Protein AF-A0A365P9H8-F1 (afdb_monomer_lite)

Secondary structure (DSSP, 8-state):
-EEEEEEEEEEETTEEEEEEEEEEESSS---SEEEEEEES-GGGT-----TT-EEEE--BSTT-TTSSEE--TTS--EETT-HHHHHHHHHHH-SPEEPPSSSPP--GGGSS-THHHHHHHHHHHHHHHHHHHHHHHHHHHT-

Sequence (143 aa):
MFTGTATAQRADGDTAYYQFNVREVFAGEIGASTVVATSTHSDTCGTGYAIGTEYLVFASTSRSHGAPWSDELCSATTQSTNTRTREAAMEVYGPPRARDSEQRPVDLDDVGIPWAWWAASLAGTALIVALAAGWIHQRRRRR

Foldseek 3Di:
DFKWAFADWDDDVQKIKTKTQTFWALDDAAARIFIEIAGPDVVRQGDDDDHRFMKDDPWDCPPRQFGNTYDGNPDPIDGPPPPVVVVVSCVVRNDTHGHDHPDDHDDPVNGDDPCVVVVVVVVVVVVVVVVVVVVVVVVVVVD

Structure (mmCIF, N/CA/C/O backbone):
data_AF-A0A365P9H8-F1
#
_entry.id   AF-A0A365P9H8-F1
#
loop_
_atom_site.group_PDB
_atom_site.id
_atom_site.type_symbol
_atom_site.label_atom_id
_atom_site.label_alt_id
_atom_site.label_comp_id
_atom_site.label_asym_id
_atom_site.label_entity_id
_atom_site.label_seq_id
_atom_site.pdbx_PDB_ins_code
_atom_site.Cartn_x
_atom_site.Cartn_y
_atom_site.Cartn_z
_atom_site.occupancy
_atom_site.B_iso_or_equiv
_atom_site.auth_seq_id
_atom_site.auth_comp_id
_atom_site.auth_asym_id
_atom_site.auth_atom_id
_atom_site.pdbx_PDB_model_num
ATOM 1 N N . MET A 1 1 ? -3.162 6.291 4.162 1.00 94.69 1 MET A N 1
ATOM 2 C CA . MET A 1 1 ? -3.229 5.101 5.039 1.00 94.69 1 MET A CA 1
ATOM 3 C C . MET A 1 1 ? -4.488 4.312 4.715 1.00 94.69 1 MET A C 1
ATOM 5 O O . MET A 1 1 ? -5.570 4.893 4.681 1.00 94.69 1 MET A O 1
ATOM 9 N N . PHE A 1 2 ? -4.360 3.009 4.483 1.00 97.25 2 PHE A N 1
ATOM 10 C CA . PHE A 1 2 ? -5.472 2.146 4.077 1.00 97.25 2 PHE A CA 1
ATOM 11 C C . PHE A 1 2 ? -5.298 0.718 4.601 1.00 97.25 2 PHE A C 1
ATOM 13 O O . PHE A 1 2 ? -4.214 0.344 5.040 1.00 97.25 2 PHE A O 1
ATOM 20 N N . THR A 1 3 ? -6.362 -0.083 4.540 1.00 97.62 3 THR A N 1
ATOM 21 C CA . THR A 1 3 ? -6.252 -1.544 4.584 1.00 97.62 3 THR A CA 1
ATOM 22 C C . THR A 1 3 ? -6.398 -2.124 3.193 1.00 97.62 3 THR A C 1
ATOM 24 O O . THR A 1 3 ? -7.264 -1.694 2.430 1.00 97.62 3 THR A O 1
ATOM 27 N N . GLY A 1 4 ? -5.560 -3.094 2.851 1.00 97.69 4 GLY A N 1
ATOM 28 C CA . GLY A 1 4 ? -5.618 -3.737 1.548 1.00 97.69 4 GLY A CA 1
ATOM 29 C C . GLY A 1 4 ? -4.860 -5.050 1.508 1.00 97.69 4 GLY A C 1
ATOM 30 O O . GLY A 1 4 ? -3.936 -5.277 2.287 1.00 97.69 4 GLY A O 1
ATOM 31 N N . THR A 1 5 ? -5.270 -5.917 0.589 1.00 98.50 5 THR A N 1
ATOM 32 C CA . THR A 1 5 ? -4.621 -7.210 0.353 1.00 98.50 5 THR A CA 1
ATOM 33 C C . THR A 1 5 ? -3.549 -7.051 -0.708 1.00 98.50 5 THR A C 1
ATOM 35 O O . THR A 1 5 ? -3.851 -6.570 -1.800 1.00 98.50 5 THR A O 1
ATOM 38 N N . ALA A 1 6 ? -2.318 -7.461 -0.405 1.00 98.12 6 ALA A N 1
ATOM 39 C CA . ALA A 1 6 ? -1.259 -7.530 -1.404 1.00 98.12 6 ALA A CA 1
ATOM 40 C C . ALA A 1 6 ? -1.597 -8.646 -2.404 1.00 98.12 6 ALA A C 1
ATOM 42 O O . ALA A 1 6 ? -1.810 -9.790 -2.011 1.00 98.12 6 ALA A O 1
ATOM 43 N N . THR A 1 7 ? -1.691 -8.328 -3.691 1.00 98.31 7 THR A N 1
ATOM 44 C CA . THR A 1 7 ? -2.205 -9.250 -4.725 1.00 98.31 7 THR A CA 1
ATOM 45 C C . THR A 1 7 ? -1.150 -9.667 -5.735 1.00 98.31 7 THR A C 1
ATOM 47 O O . THR A 1 7 ? -1.202 -10.782 -6.246 1.00 98.31 7 THR A O 1
ATOM 50 N N . ALA A 1 8 ? -0.171 -8.805 -5.984 1.00 96.94 8 ALA A N 1
ATOM 51 C CA . ALA A 1 8 ? 0.927 -9.076 -6.891 1.00 96.94 8 ALA A CA 1
ATOM 52 C C . ALA A 1 8 ? 2.161 -8.254 -6.506 1.00 96.94 8 ALA A C 1
ATOM 54 O O . ALA A 1 8 ? 2.064 -7.256 -5.786 1.00 96.94 8 ALA A O 1
ATOM 55 N N . GLN A 1 9 ? 3.317 -8.683 -7.006 1.00 95.81 9 GLN A N 1
ATOM 56 C CA . GLN A 1 9 ? 4.599 -8.016 -6.819 1.00 95.81 9 GLN A CA 1
ATOM 57 C C . GLN A 1 9 ? 5.367 -7.984 -8.140 1.00 95.81 9 GLN A C 1
ATOM 59 O O . GLN A 1 9 ? 5.359 -8.954 -8.898 1.00 95.81 9 GLN A O 1
ATOM 64 N N . ARG A 1 10 ? 6.095 -6.892 -8.368 1.00 93.88 10 ARG A N 1
ATOM 65 C CA . ARG A 1 10 ? 7.116 -6.765 -9.409 1.00 93.88 10 ARG A CA 1
ATOM 66 C C . ARG A 1 10 ? 8.352 -6.100 -8.815 1.00 93.88 10 ARG A C 1
ATOM 68 O O . ARG A 1 10 ? 8.215 -5.137 -8.073 1.00 93.88 10 ARG A O 1
ATOM 75 N N . ALA A 1 11 ? 9.543 -6.574 -9.153 1.00 91.88 11 ALA A N 1
ATOM 76 C CA . ALA A 1 11 ? 10.790 -5.889 -8.815 1.00 91.88 11 ALA A CA 1
ATOM 77 C C . ALA A 1 11 ? 11.400 -5.231 -10.061 1.00 91.88 11 ALA A C 1
ATOM 79 O O . ALA A 1 11 ? 11.236 -5.737 -11.173 1.00 91.88 11 ALA A O 1
ATOM 80 N N . ASP A 1 12 ? 12.089 -4.111 -9.864 1.00 89.75 12 ASP A N 1
ATOM 81 C CA . ASP A 1 12 ? 12.856 -3.388 -10.878 1.00 89.75 12 ASP A CA 1
ATOM 82 C C . ASP A 1 12 ? 14.081 -2.742 -10.230 1.00 89.75 12 ASP A C 1
ATOM 84 O O . ASP A 1 12 ? 13.956 -1.804 -9.437 1.00 89.75 12 ASP A O 1
ATOM 88 N N . GLY A 1 13 ? 15.263 -3.287 -10.521 1.00 89.56 13 GLY A N 1
ATOM 89 C CA . GLY A 1 13 ? 16.486 -2.937 -9.801 1.00 89.56 13 GLY A CA 1
ATOM 90 C C . GLY A 1 13 ? 16.298 -3.082 -8.288 1.00 89.56 13 GLY A C 1
ATOM 91 O O . GLY A 1 13 ? 15.880 -4.136 -7.810 1.00 89.56 13 GLY A O 1
ATOM 92 N N . ASP A 1 14 ? 16.549 -1.995 -7.559 1.00 90.50 14 ASP A N 1
ATOM 93 C CA . ASP A 1 14 ? 16.476 -1.949 -6.093 1.00 90.50 14 ASP A CA 1
ATOM 94 C C . ASP A 1 14 ? 15.077 -1.585 -5.559 1.00 90.50 14 ASP A C 1
ATOM 96 O O . ASP A 1 14 ? 14.910 -1.296 -4.374 1.00 90.50 14 ASP A O 1
ATOM 100 N N . THR A 1 15 ? 14.058 -1.547 -6.425 1.00 92.19 15 THR A N 1
ATOM 101 C CA . THR A 1 15 ? 12.679 -1.189 -6.060 1.00 92.19 15 THR A CA 1
ATOM 102 C C . THR A 1 15 ? 11.736 -2.372 -6.245 1.00 92.19 15 THR A C 1
ATOM 104 O O . THR A 1 15 ? 11.661 -2.968 -7.318 1.00 92.19 15 THR A O 1
ATOM 107 N N . ALA A 1 16 ? 10.956 -2.684 -5.214 1.00 94.44 16 ALA A N 1
ATOM 108 C CA . ALA A 1 16 ? 9.822 -3.594 -5.275 1.00 94.44 16 ALA A CA 1
ATOM 109 C C . ALA A 1 16 ? 8.507 -2.806 -5.307 1.00 94.44 16 ALA A C 1
ATOM 111 O O . ALA A 1 16 ? 8.276 -1.915 -4.495 1.00 94.44 16 ALA A O 1
ATOM 112 N N . TYR A 1 17 ? 7.625 -3.175 -6.226 1.00 96.12 17 TYR A N 1
ATOM 113 C CA . TYR A 1 17 ? 6.280 -2.643 -6.382 1.00 96.12 17 TYR A CA 1
ATOM 114 C C . TYR A 1 17 ? 5.275 -3.714 -5.979 1.00 96.12 17 TYR A C 1
ATOM 116 O O . TYR A 1 17 ? 5.327 -4.834 -6.488 1.00 96.12 17 TYR A O 1
ATOM 124 N N . TYR A 1 18 ? 4.344 -3.362 -5.101 1.00 97.38 18 TYR A N 1
ATOM 125 C CA . TYR A 1 18 ? 3.296 -4.254 -4.621 1.00 97.38 18 TYR A CA 1
ATOM 126 C C . TYR A 1 18 ? 1.923 -3.695 -4.968 1.00 97.38 18 TYR A C 1
ATOM 128 O O . TYR A 1 18 ? 1.608 -2.551 -4.634 1.00 97.38 18 TYR A O 1
ATOM 136 N N . GLN A 1 19 ? 1.102 -4.514 -5.620 1.00 97.88 19 GLN A N 1
ATOM 137 C CA . GLN A 1 19 ? -0.288 -4.182 -5.905 1.00 97.88 19 GLN A CA 1
ATOM 138 C C . GLN A 1 19 ? -1.160 -4.501 -4.704 1.00 97.88 19 GLN A C 1
ATOM 140 O O . GLN A 1 19 ? -1.115 -5.614 -4.174 1.00 97.88 19 GLN A O 1
ATOM 145 N N . PHE A 1 20 ? -2.020 -3.563 -4.338 1.00 98.31 20 PHE A N 1
ATOM 146 C CA . PHE A 1 20 ? -2.988 -3.728 -3.272 1.00 98.31 20 PHE A CA 1
ATOM 147 C C . PHE A 1 20 ? -4.404 -3.595 -3.800 1.00 98.31 20 PHE A C 1
ATOM 149 O O . PHE A 1 20 ? -4.759 -2.568 -4.372 1.00 98.31 20 PHE A O 1
ATOM 156 N N . ASN A 1 21 ? -5.237 -4.593 -3.509 1.00 97.75 21 ASN A N 1
ATOM 157 C CA . ASN A 1 21 ? -6.683 -4.418 -3.557 1.00 97.75 21 ASN A CA 1
ATOM 158 C C . ASN A 1 21 ? -7.122 -3.755 -2.248 1.00 97.75 21 ASN A C 1
ATOM 160 O O . ASN A 1 21 ? -6.980 -4.338 -1.169 1.00 97.75 21 ASN A O 1
ATOM 164 N N . VAL A 1 22 ? -7.600 -2.519 -2.344 1.00 97.69 22 VAL A N 1
ATOM 165 C CA . VAL A 1 22 ? -7.895 -1.662 -1.193 1.00 97.69 22 VAL A CA 1
ATOM 166 C C . VAL A 1 22 ? -9.276 -2.001 -0.651 1.00 97.69 22 VAL A C 1
ATOM 168 O O . VAL A 1 22 ? -10.259 -1.976 -1.390 1.00 97.69 22 VAL A O 1
ATOM 171 N N . ARG A 1 23 ? -9.371 -2.298 0.647 1.00 96.94 23 ARG A N 1
ATOM 172 C CA . ARG A 1 23 ? -10.646 -2.575 1.318 1.00 96.94 23 ARG A CA 1
ATOM 173 C C . ARG A 1 23 ? -11.240 -1.315 1.932 1.00 96.94 23 ARG A C 1
ATOM 175 O O . ARG A 1 23 ? -12.381 -0.973 1.643 1.00 96.94 23 ARG A O 1
ATOM 182 N N . GLU A 1 24 ? -10.466 -0.629 2.766 1.00 96.31 24 GLU A N 1
ATOM 183 C CA . GLU A 1 24 ? -10.917 0.561 3.494 1.00 96.31 24 GLU A CA 1
ATOM 184 C C . GLU A 1 24 ? -9.804 1.606 3.566 1.00 96.31 24 GLU A C 1
ATOM 186 O O . GLU A 1 24 ? -8.624 1.254 3.622 1.00 96.31 24 GLU A O 1
ATOM 191 N N . VAL A 1 25 ? -10.168 2.883 3.638 1.00 97.06 25 VAL A N 1
ATOM 192 C CA . VAL A 1 25 ? -9.224 4.005 3.672 1.00 97.06 25 VAL A CA 1
ATOM 193 C C . VAL A 1 25 ? -9.395 4.781 4.970 1.00 97.06 25 VAL A C 1
ATOM 195 O O . VAL A 1 25 ? -10.482 5.249 5.291 1.00 97.06 25 VAL A O 1
ATOM 198 N N . PHE A 1 26 ? -8.310 4.946 5.718 1.00 96.00 26 PHE A N 1
ATOM 199 C CA . PHE A 1 26 ? -8.301 5.787 6.918 1.00 96.00 26 PHE A CA 1
ATOM 200 C C . PHE A 1 26 ? -8.006 7.241 6.541 1.00 96.00 26 PHE A C 1
ATOM 202 O O . PHE A 1 26 ? -8.727 8.160 6.922 1.00 96.00 26 PHE A O 1
ATOM 209 N N . ALA A 1 27 ? -6.984 7.453 5.711 1.00 93.75 27 ALA A N 1
ATOM 210 C CA . ALA A 1 27 ? -6.528 8.783 5.325 1.00 93.75 27 ALA A CA 1
ATOM 211 C C . ALA A 1 27 ? -6.014 8.816 3.884 1.00 93.75 27 ALA A C 1
ATOM 213 O O . ALA A 1 27 ? -5.343 7.876 3.443 1.00 93.75 27 ALA A O 1
ATOM 214 N N . GLY A 1 28 ? -6.258 9.944 3.215 1.00 92.50 28 GLY A N 1
ATOM 215 C CA . GLY A 1 28 ? -5.949 10.154 1.804 1.00 92.50 28 GLY A CA 1
ATOM 216 C C . GLY A 1 28 ? -7.074 9.703 0.874 1.00 92.50 28 GLY A C 1
ATOM 217 O O . GLY A 1 28 ? -8.098 9.188 1.327 1.00 92.50 28 GLY A O 1
ATOM 218 N N . GLU A 1 29 ? -6.828 9.912 -0.414 1.00 92.38 29 GLU A N 1
ATOM 219 C CA . GLU A 1 29 ? -7.711 9.570 -1.524 1.00 92.38 29 GLU A CA 1
ATOM 220 C C . GLU A 1 29 ? -7.091 8.389 -2.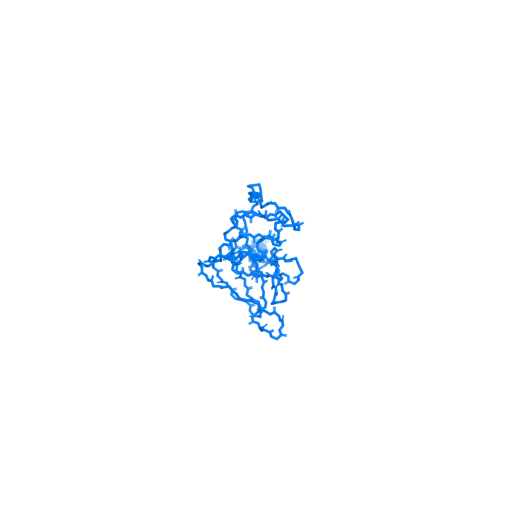278 1.00 92.38 29 GLU A C 1
ATOM 222 O O . GLU A 1 29 ? -6.021 8.509 -2.883 1.00 92.38 29 GLU A O 1
ATOM 227 N N . ILE A 1 30 ? -7.695 7.209 -2.124 1.00 93.75 30 ILE A N 1
ATOM 228 C CA . ILE A 1 30 ? -7.168 5.944 -2.636 1.00 93.75 30 ILE A CA 1
ATOM 229 C C . ILE A 1 30 ? -8.305 5.165 -3.299 1.00 93.75 30 ILE A C 1
ATOM 231 O O . ILE A 1 30 ? -9.335 4.889 -2.676 1.00 93.75 30 ILE A O 1
ATOM 235 N N . GLY A 1 31 ? -8.073 4.782 -4.555 1.00 93.62 31 GLY A N 1
ATOM 236 C CA . GLY A 1 31 ? -9.013 4.014 -5.362 1.00 93.62 31 GLY A CA 1
ATOM 237 C C . GLY A 1 31 ? -9.086 2.530 -5.000 1.00 93.62 31 GLY A C 1
ATOM 238 O O . GLY A 1 31 ? -8.520 2.050 -4.019 1.00 93.62 31 GLY A O 1
ATOM 239 N N . ALA A 1 32 ? -9.788 1.777 -5.845 1.00 95.06 32 ALA A N 1
ATOM 240 C CA . ALA A 1 32 ? -10.036 0.346 -5.667 1.00 95.06 32 ALA A CA 1
ATOM 241 C C . ALA A 1 32 ? -8.781 -0.543 -5.647 1.00 95.06 32 ALA A C 1
ATOM 243 O O . ALA A 1 32 ? -8.739 -1.551 -4.941 1.00 95.06 32 ALA A O 1
ATOM 244 N N . SER A 1 33 ? -7.788 -0.168 -6.443 1.00 95.94 33 SER A N 1
ATOM 245 C CA . SER A 1 33 ? -6.487 -0.819 -6.563 1.00 95.94 33 SER A CA 1
ATOM 246 C C . SER A 1 33 ? -5.429 0.271 -6.542 1.00 95.94 33 SER A C 1
ATOM 248 O O . SER A 1 33 ? -5.658 1.366 -7.068 1.00 95.94 33 SER A O 1
ATOM 250 N N . THR A 1 34 ? -4.295 -0.006 -5.913 1.00 97.06 34 THR A N 1
ATOM 251 C CA . THR A 1 34 ? -3.163 0.914 -5.903 1.00 97.06 34 THR A CA 1
ATOM 252 C C . THR A 1 34 ? -1.845 0.162 -5.856 1.00 97.06 34 THR A C 1
ATOM 254 O O . THR A 1 34 ? -1.789 -0.989 -5.424 1.00 97.06 34 THR A O 1
ATOM 257 N N . VAL A 1 35 ? -0.761 0.847 -6.219 1.00 97.25 35 VAL A N 1
ATOM 258 C CA . VAL A 1 35 ? 0.596 0.313 -6.093 1.00 97.25 35 VAL A CA 1
ATOM 259 C C . VAL A 1 35 ? 1.389 1.061 -5.027 1.00 97.25 35 VAL A C 1
ATOM 261 O O . VAL A 1 35 ? 1.322 2.289 -4.939 1.00 97.25 35 VAL A O 1
ATOM 264 N N . VAL A 1 36 ? 2.139 0.304 -4.229 1.00 97.00 36 VAL A N 1
ATOM 265 C CA . VAL A 1 36 ? 3.080 0.802 -3.223 1.00 97.00 36 VAL A CA 1
ATOM 266 C C . VAL A 1 36 ? 4.487 0.352 -3.603 1.00 97.00 36 VAL A C 1
ATOM 268 O O . VAL A 1 36 ? 4.722 -0.839 -3.811 1.00 97.00 36 VAL A O 1
ATOM 271 N N . ALA A 1 37 ? 5.414 1.301 -3.701 1.00 95.50 37 ALA A N 1
ATOM 272 C CA . ALA A 1 37 ? 6.831 1.039 -3.911 1.00 95.50 37 ALA A CA 1
ATOM 273 C C . ALA A 1 37 ? 7.586 0.931 -2.580 1.00 95.50 37 ALA A C 1
ATOM 275 O O . ALA A 1 37 ? 7.292 1.627 -1.613 1.00 95.50 37 ALA A O 1
ATOM 276 N N . THR A 1 38 ? 8.602 0.088 -2.530 1.00 94.94 38 THR A N 1
ATOM 277 C CA . THR A 1 38 ? 9.509 -0.022 -1.388 1.00 94.94 38 THR A CA 1
ATOM 278 C C . THR A 1 38 ? 10.873 -0.509 -1.861 1.00 94.94 38 THR A C 1
ATOM 280 O O . THR A 1 38 ? 10.985 -1.077 -2.947 1.00 94.94 38 THR A O 1
ATOM 283 N N . SER A 1 39 ? 11.923 -0.269 -1.080 1.00 91.69 39 SER A N 1
ATOM 284 C CA . SER A 1 39 ? 13.249 -0.794 -1.410 1.00 91.69 39 SER A CA 1
ATOM 285 C C . SER A 1 39 ? 13.284 -2.316 -1.251 1.00 91.69 39 SER A C 1
ATOM 287 O O . SER A 1 39 ? 12.644 -2.875 -0.361 1.00 91.69 39 SER A O 1
ATOM 289 N N . THR A 1 40 ? 14.060 -2.999 -2.090 1.00 88.56 40 THR A N 1
ATOM 290 C CA . THR A 1 40 ? 14.336 -4.437 -1.937 1.00 88.56 40 THR A CA 1
ATOM 291 C C . THR A 1 40 ? 15.331 -4.735 -0.819 1.00 88.56 40 THR A C 1
ATOM 293 O O . THR A 1 40 ? 15.444 -5.888 -0.401 1.00 88.56 40 THR A O 1
ATOM 296 N N . HIS A 1 41 ? 16.062 -3.727 -0.339 1.00 84.62 41 HIS A N 1
ATOM 297 C CA . HIS A 1 41 ? 17.125 -3.906 0.640 1.00 84.62 41 HIS A CA 1
ATOM 298 C C . HIS A 1 41 ? 16.753 -3.304 1.999 1.00 84.62 41 HIS A C 1
ATOM 300 O O . HIS A 1 41 ? 16.275 -2.174 2.105 1.00 84.62 41 HIS A O 1
ATOM 306 N N . SER A 1 42 ? 16.978 -4.061 3.072 1.00 78.50 42 SER A N 1
ATOM 307 C CA . SER A 1 42 ? 16.627 -3.644 4.435 1.00 78.50 42 SER A CA 1
ATOM 308 C C . SER A 1 42 ? 17.540 -2.545 4.990 1.00 78.50 42 SER A C 1
ATOM 310 O O . SER A 1 42 ? 17.099 -1.750 5.817 1.00 78.50 42 SER A O 1
ATOM 312 N N . ASP A 1 43 ? 18.780 -2.453 4.506 1.00 81.62 43 ASP A N 1
ATOM 313 C CA . ASP A 1 43 ? 19.752 -1.393 4.823 1.00 81.62 43 ASP A CA 1
ATOM 314 C C . ASP A 1 43 ? 19.310 -0.001 4.335 1.00 81.62 43 ASP A C 1
ATOM 316 O O . ASP A 1 43 ? 19.760 1.018 4.854 1.00 81.62 43 ASP A O 1
ATOM 320 N N . THR A 1 44 ? 18.374 0.041 3.387 1.00 80.06 44 THR A N 1
ATOM 321 C CA . THR A 1 44 ? 17.737 1.256 2.863 1.00 80.06 44 THR A CA 1
ATOM 322 C C . THR A 1 44 ? 16.286 1.400 3.334 1.00 80.06 44 THR A C 1
ATOM 324 O O . THR A 1 44 ? 15.493 2.114 2.719 1.00 80.06 44 THR A O 1
ATOM 327 N N . CYS A 1 45 ? 15.941 0.743 4.448 1.00 82.88 45 CYS A N 1
ATOM 328 C CA . CYS A 1 45 ? 14.598 0.700 5.027 1.00 82.88 45 CYS A CA 1
ATOM 329 C C . CYS A 1 45 ? 13.549 0.076 4.091 1.00 82.88 45 CYS A C 1
ATOM 331 O O . CYS A 1 45 ? 12.384 0.464 4.120 1.00 82.88 45 CYS A O 1
ATOM 333 N N . GLY A 1 46 ? 13.936 -0.898 3.266 1.00 84.75 46 GLY A N 1
ATOM 334 C CA . GLY A 1 46 ? 12.997 -1.704 2.492 1.00 84.75 46 GLY A CA 1
ATOM 335 C C . GLY A 1 46 ? 12.080 -2.543 3.379 1.00 84.75 46 GLY A C 1
ATOM 336 O O . GLY A 1 46 ? 12.521 -3.110 4.381 1.00 84.75 46 GLY A O 1
ATOM 337 N N . THR A 1 47 ? 10.804 -2.629 3.006 1.00 90.38 47 THR A N 1
ATOM 338 C CA . THR A 1 47 ? 9.821 -3.517 3.638 1.00 90.38 47 THR A CA 1
ATOM 339 C C . THR A 1 47 ? 9.240 -4.493 2.615 1.00 90.38 47 THR A C 1
ATOM 341 O O . THR A 1 47 ? 9.440 -4.354 1.411 1.00 90.38 47 THR A O 1
ATOM 344 N N . GLY A 1 48 ? 8.555 -5.535 3.077 1.00 91.81 48 GLY A N 1
ATOM 345 C CA . GLY A 1 48 ? 8.011 -6.576 2.210 1.00 91.81 48 GLY A CA 1
ATOM 346 C C . GLY A 1 48 ? 6.616 -7.008 2.627 1.00 91.81 48 GLY A C 1
ATOM 347 O O . GLY A 1 48 ? 6.256 -6.956 3.804 1.00 91.81 48 GLY A O 1
ATOM 348 N N . TYR A 1 49 ? 5.846 -7.484 1.650 1.00 96.12 49 TYR A N 1
ATOM 349 C CA . TYR A 1 49 ? 4.477 -7.946 1.856 1.00 96.12 49 TYR A CA 1
ATOM 350 C C . TYR A 1 49 ? 4.297 -9.354 1.308 1.00 96.12 49 TYR A C 1
ATOM 352 O O . TYR A 1 49 ? 4.748 -9.677 0.210 1.00 96.12 49 TYR A O 1
ATOM 360 N N . ALA A 1 50 ? 3.592 -10.189 2.062 1.00 97.38 50 ALA A N 1
ATOM 361 C CA . ALA A 1 50 ? 3.177 -11.499 1.596 1.00 97.38 50 ALA A CA 1
ATOM 362 C C . ALA A 1 50 ? 1.941 -11.360 0.697 1.00 97.38 50 ALA A C 1
ATOM 364 O O . ALA A 1 50 ? 0.939 -10.761 1.094 1.00 97.38 50 ALA A O 1
ATOM 365 N N . ILE A 1 51 ? 1.999 -11.943 -0.500 1.00 98.00 51 ILE A N 1
ATOM 366 C CA . ILE A 1 51 ? 0.857 -11.987 -1.418 1.00 98.00 51 ILE A CA 1
ATOM 367 C C . ILE A 1 51 ? -0.277 -12.819 -0.809 1.00 98.00 51 ILE A C 1
ATOM 369 O O . ILE A 1 51 ? -0.042 -13.875 -0.226 1.00 98.00 51 ILE A O 1
ATOM 373 N N . GLY A 1 52 ? -1.508 -12.330 -0.942 1.00 97.94 52 GLY A N 1
ATOM 374 C CA . GLY A 1 52 ? -2.710 -12.895 -0.332 1.00 97.94 52 GLY A CA 1
ATOM 375 C C . GLY A 1 52 ? -2.953 -12.437 1.108 1.00 97.94 52 GLY A C 1
ATOM 376 O O . GLY A 1 52 ? 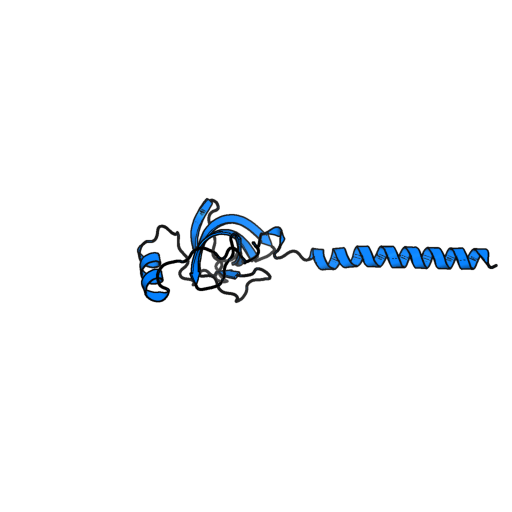-3.998 -12.756 1.670 1.00 97.94 52 GLY A O 1
ATOM 377 N N . THR A 1 53 ? -2.035 -11.665 1.695 1.00 98.31 53 THR A N 1
ATOM 378 C CA . THR A 1 53 ? -2.165 -11.155 3.063 1.00 98.31 53 THR A CA 1
ATOM 379 C C . THR A 1 53 ? -2.660 -9.717 3.055 1.00 98.31 53 THR A C 1
ATOM 381 O O . THR A 1 53 ? -2.246 -8.888 2.240 1.00 98.31 53 THR A O 1
ATOM 384 N N . GLU A 1 54 ? -3.556 -9.418 3.990 1.00 98.25 54 GLU A N 1
ATOM 385 C CA . GLU A 1 54 ? -4.077 -8.078 4.191 1.00 98.25 54 GLU A CA 1
ATOM 386 C C . GLU A 1 54 ? -3.266 -7.295 5.225 1.00 98.25 54 GLU A C 1
ATOM 388 O O . GLU A 1 54 ? -2.951 -7.781 6.314 1.00 98.25 54 GLU A O 1
ATOM 393 N N . TYR A 1 55 ? -2.964 -6.048 4.884 1.00 98.38 55 TYR A N 1
ATOM 394 C CA . TYR A 1 55 ? -2.153 -5.145 5.685 1.00 98.38 55 TYR A CA 1
ATOM 395 C C . TYR A 1 55 ? -2.904 -3.860 6.004 1.00 98.38 55 TYR A C 1
ATOM 397 O O . TYR A 1 55 ? -3.776 -3.429 5.252 1.00 98.38 55 TYR A O 1
ATOM 405 N N . LEU A 1 56 ? -2.529 -3.245 7.121 1.00 97.62 56 LEU A N 1
ATOM 406 C CA . LEU A 1 56 ? -2.771 -1.849 7.450 1.00 97.62 56 LEU A CA 1
ATOM 407 C C . LEU A 1 56 ? -1.534 -1.062 6.998 1.00 97.62 56 LEU A C 1
ATOM 409 O O . LEU A 1 56 ? -0.491 -1.143 7.643 1.00 97.62 56 LEU A O 1
ATOM 413 N N . VAL A 1 57 ? -1.633 -0.361 5.870 1.00 97.50 57 VAL A N 1
ATOM 414 C CA . VAL A 1 57 ? -0.489 0.245 5.178 1.00 97.50 57 VAL A CA 1
ATOM 415 C C . VAL A 1 57 ? -0.392 1.741 5.479 1.00 97.50 57 VAL A C 1
ATOM 417 O O . VAL A 1 57 ? -1.319 2.521 5.207 1.00 97.50 57 VAL A O 1
ATOM 420 N N . PHE A 1 58 ? 0.767 2.148 5.993 1.00 95.88 58 PHE A N 1
ATOM 421 C CA . PHE A 1 58 ? 1.155 3.534 6.248 1.00 95.88 58 PHE A CA 1
ATOM 422 C C . PHE A 1 58 ? 1.990 4.073 5.090 1.00 95.88 58 PHE A C 1
ATOM 424 O O . PHE A 1 58 ? 3.195 4.264 5.193 1.00 95.88 58 PHE A O 1
ATOM 431 N N . ALA A 1 59 ? 1.316 4.319 3.969 1.00 94.81 59 ALA A N 1
ATOM 432 C CA . ALA A 1 59 ? 1.981 4.771 2.759 1.00 94.81 59 ALA A CA 1
ATOM 433 C C . ALA A 1 59 ? 2.252 6.289 2.746 1.00 94.81 59 ALA A C 1
ATOM 435 O O . ALA A 1 59 ? 1.461 7.078 3.277 1.00 94.81 59 ALA A O 1
ATOM 436 N N . SER A 1 60 ? 3.333 6.688 2.075 1.00 92.81 60 SER A N 1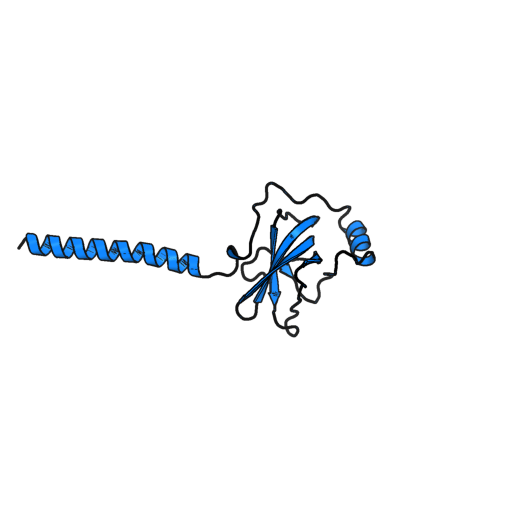
ATOM 437 C CA . SER A 1 60 ? 3.719 8.078 1.797 1.00 92.81 60 SER A CA 1
ATOM 438 C C . SER A 1 60 ? 3.827 8.327 0.286 1.00 92.81 60 SER A C 1
ATOM 440 O O . SER A 1 60 ? 3.726 7.398 -0.505 1.00 92.81 60 SER A O 1
ATOM 442 N N . THR A 1 61 ? 4.051 9.570 -0.142 1.00 91.94 61 THR A N 1
ATOM 443 C CA . THR A 1 61 ? 4.386 9.897 -1.546 1.00 91.94 61 THR A CA 1
ATOM 444 C C . THR A 1 61 ? 5.893 10.073 -1.770 1.00 91.94 61 THR A C 1
ATOM 446 O O . THR A 1 61 ? 6.345 10.313 -2.888 1.00 91.94 61 THR A O 1
ATOM 449 N N . SER A 1 62 ? 6.699 9.977 -0.711 1.00 85.44 62 SER A N 1
ATOM 450 C CA . SER A 1 62 ? 8.143 10.212 -0.771 1.00 85.44 62 SER A CA 1
ATOM 451 C C . SER A 1 62 ? 8.877 8.981 -1.301 1.00 85.44 62 SER A C 1
ATOM 453 O O . SER A 1 62 ? 8.577 7.877 -0.874 1.00 85.44 62 SER A O 1
ATOM 455 N N . ARG A 1 63 ? 9.856 9.126 -2.204 1.00 83.19 63 ARG A N 1
ATOM 456 C CA . ARG A 1 63 ? 10.606 7.971 -2.757 1.00 83.19 63 ARG A CA 1
ATOM 457 C C . ARG A 1 63 ? 9.683 6.884 -3.342 1.00 83.19 63 ARG A C 1
ATOM 459 O O . ARG A 1 63 ? 9.876 5.699 -3.111 1.00 83.19 63 ARG A O 1
ATOM 466 N N . SER A 1 64 ? 8.654 7.279 -4.093 1.00 85.69 64 SER A N 1
ATOM 467 C CA . SER A 1 64 ? 7.704 6.334 -4.698 1.00 85.69 64 SER A CA 1
ATOM 468 C C . SER A 1 64 ? 8.172 5.720 -6.019 1.00 85.69 64 SER A C 1
ATOM 470 O O . SER A 1 64 ? 7.497 4.845 -6.549 1.00 85.69 64 SER A O 1
ATOM 472 N N . HIS A 1 65 ? 9.313 6.159 -6.565 1.00 85.94 65 HIS A N 1
ATOM 473 C CA . HIS A 1 65 ? 9.926 5.593 -7.778 1.00 85.94 65 HIS A CA 1
ATOM 474 C C . HIS A 1 65 ? 8.951 5.449 -8.968 1.00 85.94 65 HIS A C 1
ATOM 476 O O . HIS A 1 65 ? 9.039 4.522 -9.764 1.00 85.94 65 HIS A O 1
ATOM 482 N N . GLY A 1 66 ? 8.011 6.389 -9.111 1.00 86.75 66 GLY A N 1
ATOM 483 C CA . GLY A 1 66 ? 7.015 6.378 -10.189 1.00 86.75 66 GLY A CA 1
ATOM 484 C C . GLY A 1 66 ? 5.731 5.603 -9.874 1.00 86.75 66 GLY A C 1
ATOM 485 O O . GLY A 1 66 ? 4.828 5.590 -10.705 1.00 86.75 66 GLY A O 1
ATOM 486 N N . ALA A 1 67 ? 5.611 5.009 -8.684 1.00 91.81 67 ALA A N 1
ATOM 487 C CA . ALA A 1 67 ? 4.333 4.570 -8.135 1.00 91.81 67 ALA A CA 1
ATOM 488 C C . ALA A 1 67 ? 3.583 5.735 -7.452 1.00 91.81 67 ALA A C 1
ATOM 490 O O . ALA A 1 67 ? 4.204 6.741 -7.085 1.00 91.81 67 ALA A O 1
ATOM 491 N N . PRO A 1 68 ? 2.260 5.612 -7.231 1.00 92.94 68 PRO A N 1
ATOM 492 C CA . PRO A 1 68 ? 1.494 6.603 -6.473 1.00 92.94 68 PRO A CA 1
ATOM 493 C C . PRO A 1 68 ? 1.956 6.731 -5.020 1.00 92.94 68 PRO A C 1
ATOM 495 O O . PRO A 1 68 ? 1.937 7.826 -4.460 1.00 92.94 68 PRO A O 1
ATOM 498 N N . TRP A 1 69 ? 2.393 5.619 -4.420 1.00 95.88 69 TRP A N 1
ATOM 499 C CA . TRP A 1 69 ? 2.759 5.567 -3.011 1.00 95.88 69 TRP A CA 1
ATOM 500 C C . TRP A 1 69 ? 4.049 4.796 -2.768 1.00 95.88 69 TRP A C 1
ATOM 502 O O . TRP A 1 69 ? 4.483 3.994 -3.595 1.00 95.88 69 TRP A O 1
ATOM 512 N N . SER A 1 70 ? 4.621 5.006 -1.592 1.00 94.75 70 SER A N 1
ATOM 513 C CA . SER A 1 70 ? 5.753 4.269 -1.055 1.00 94.75 70 SER A CA 1
ATOM 514 C C . SER A 1 70 ? 5.514 3.816 0.378 1.00 94.75 70 SER A C 1
ATOM 516 O O . SER A 1 70 ? 4.700 4.405 1.092 1.00 94.75 70 SER A O 1
ATOM 518 N N . ASP A 1 71 ? 6.261 2.805 0.803 1.00 94.88 71 ASP A N 1
ATOM 519 C CA . ASP A 1 71 ? 6.356 2.386 2.197 1.00 94.88 71 ASP A CA 1
ATOM 520 C C . ASP A 1 71 ? 7.797 1.997 2.553 1.00 94.88 71 ASP A C 1
ATOM 522 O O . ASP A 1 71 ? 8.576 1.542 1.708 1.00 94.88 71 ASP A O 1
ATOM 526 N N . GLU A 1 72 ? 8.146 2.169 3.820 1.00 92.06 72 GLU A N 1
ATOM 527 C CA . GLU A 1 72 ? 9.462 1.881 4.373 1.00 92.06 72 GLU A CA 1
ATOM 528 C C . GLU A 1 72 ? 9.353 1.129 5.700 1.00 92.06 72 GLU A C 1
ATOM 530 O O . GLU A 1 72 ? 8.352 1.206 6.402 1.00 92.06 72 GLU A O 1
ATOM 535 N N . LEU A 1 73 ? 10.413 0.419 6.074 1.00 88.88 73 LEU A N 1
ATOM 536 C CA . LEU A 1 73 ? 10.485 -0.411 7.279 1.00 88.88 73 LEU A CA 1
ATOM 537 C C . LEU A 1 73 ? 10.188 0.361 8.575 1.00 88.88 73 LEU A C 1
ATOM 539 O O . LEU A 1 73 ? 9.741 -0.224 9.556 1.00 88.88 73 LEU A O 1
ATOM 543 N N . CYS A 1 74 ? 10.448 1.669 8.581 1.00 88.62 74 CYS A N 1
ATOM 544 C CA . CYS A 1 74 ? 10.201 2.547 9.723 1.00 88.62 74 CYS A CA 1
ATOM 545 C C . CYS A 1 74 ? 8.733 2.976 9.857 1.00 88.62 74 CYS A C 1
ATOM 547 O O . CYS A 1 74 ? 8.388 3.666 10.819 1.00 88.62 74 CYS A O 1
ATOM 549 N N . SER A 1 75 ? 7.874 2.623 8.902 1.00 88.69 75 SER A N 1
ATOM 550 C CA . SER A 1 75 ? 6.453 2.921 8.993 1.00 88.69 75 SER A CA 1
ATOM 551 C C . SER A 1 75 ? 5.765 2.033 10.031 1.00 88.69 75 SER A C 1
ATOM 553 O O . SER A 1 75 ? 6.270 0.998 10.465 1.00 88.69 75 SER A O 1
ATOM 555 N N . ALA A 1 76 ? 4.559 2.430 10.430 1.00 92.12 76 ALA A N 1
ATOM 556 C CA . ALA A 1 76 ? 3.721 1.633 11.322 1.00 92.12 76 ALA A CA 1
ATOM 557 C C . ALA A 1 76 ? 2.960 0.508 10.583 1.00 92.12 76 ALA A C 1
ATOM 559 O O . ALA A 1 76 ? 1.979 -0.024 11.113 1.00 92.12 76 ALA A O 1
ATOM 560 N N . THR A 1 77 ? 3.369 0.160 9.356 1.00 95.31 77 THR A N 1
ATOM 561 C CA . THR A 1 77 ? 2.712 -0.871 8.552 1.00 95.31 77 THR A CA 1
ATOM 562 C C . THR A 1 77 ? 2.750 -2.228 9.248 1.00 95.31 77 THR A C 1
ATOM 564 O O . THR A 1 77 ? 3.772 -2.689 9.752 1.00 95.31 77 THR A O 1
ATOM 567 N N . THR A 1 78 ? 1.602 -2.899 9.278 1.00 96.75 78 THR A N 1
ATOM 568 C CA . THR A 1 78 ? 1.436 -4.192 9.949 1.00 96.75 78 THR A CA 1
ATOM 569 C C . THR A 1 78 ? 0.339 -5.009 9.270 1.00 96.75 78 THR A C 1
ATOM 571 O O . THR A 1 78 ? -0.379 -4.493 8.414 1.00 96.75 78 THR A O 1
ATOM 574 N N . GLN A 1 79 ? 0.186 -6.287 9.623 1.00 97.25 79 GLN A N 1
ATOM 575 C CA . GLN A 1 79 ? -0.963 -7.069 9.155 1.00 97.25 79 GLN A CA 1
ATOM 576 C C . GLN A 1 79 ? -2.261 -6.468 9.703 1.00 97.25 79 GLN A C 1
ATOM 578 O O . GLN A 1 79 ? -2.301 -5.979 10.833 1.00 97.25 79 GLN A O 1
ATOM 583 N N . SER A 1 80 ? -3.341 -6.525 8.925 1.00 95.12 80 SER A N 1
ATOM 584 C CA . SER A 1 80 ? -4.622 -5.906 9.299 1.00 95.12 80 SER A CA 1
ATOM 585 C C . SER A 1 80 ? -5.248 -6.492 10.573 1.00 95.12 80 SER A C 1
ATOM 587 O O . SER A 1 80 ? -6.075 -5.839 11.207 1.00 95.12 80 SER A O 1
ATOM 589 N N . THR A 1 81 ? -4.822 -7.693 10.973 1.00 95.12 81 THR A N 1
ATOM 590 C CA . THR A 1 81 ? -5.213 -8.389 12.208 1.00 95.12 81 THR A CA 1
ATOM 591 C C . THR A 1 81 ? -4.621 -7.777 13.479 1.00 95.12 81 THR A C 1
ATOM 593 O O . THR A 1 81 ? -5.042 -8.134 14.578 1.00 95.12 81 THR A O 1
ATOM 596 N N . ASN A 1 82 ? -3.664 -6.851 13.366 1.00 96.62 82 ASN A N 1
ATOM 597 C CA . ASN A 1 82 ? -3.097 -6.153 14.513 1.00 96.62 82 ASN A CA 1
ATOM 598 C C . ASN A 1 82 ? -4.100 -5.132 15.073 1.00 96.62 82 ASN A C 1
ATOM 600 O O . ASN A 1 82 ? -4.194 -3.991 14.610 1.00 96.62 82 ASN A O 1
ATOM 604 N N . THR A 1 83 ? -4.845 -5.556 16.094 1.00 95.69 83 THR A N 1
ATOM 605 C CA . THR A 1 83 ? -5.882 -4.745 16.742 1.00 95.69 83 THR A CA 1
ATOM 606 C C . THR A 1 83 ? -5.317 -3.470 17.345 1.00 95.69 83 THR A C 1
ATOM 608 O O . THR A 1 83 ? -5.896 -2.410 17.142 1.00 95.69 83 THR A O 1
ATOM 611 N N . ARG A 1 84 ? -4.146 -3.534 17.987 1.00 96.50 84 ARG A N 1
ATOM 612 C CA . ARG A 1 84 ? -3.518 -2.373 18.629 1.00 96.50 84 ARG A CA 1
ATOM 613 C C . ARG A 1 84 ? -3.237 -1.249 17.633 1.00 96.50 84 ARG A C 1
ATOM 615 O O . ARG A 1 84 ? -3.549 -0.095 17.909 1.00 96.50 84 ARG A O 1
ATOM 622 N N . THR A 1 85 ? -2.657 -1.568 16.476 1.00 95.44 85 THR A N 1
ATOM 623 C CA . THR A 1 85 ? -2.377 -0.546 15.455 1.00 95.44 85 THR A CA 1
ATOM 624 C C . THR A 1 85 ? -3.665 -0.042 14.809 1.00 95.44 85 THR A C 1
ATOM 626 O O . THR A 1 85 ? -3.779 1.148 14.525 1.00 95.44 85 THR A O 1
ATOM 629 N N . ARG A 1 86 ? -4.658 -0.918 14.606 1.00 95.62 86 ARG A N 1
ATOM 630 C CA . ARG A 1 86 ? -5.962 -0.516 14.062 1.00 95.62 86 ARG A CA 1
ATOM 631 C C . ARG A 1 86 ? -6.710 0.428 15.006 1.00 95.62 86 ARG A C 1
ATOM 633 O O . ARG A 1 86 ? -7.215 1.441 14.541 1.00 95.62 86 ARG A O 1
ATOM 640 N N . GLU A 1 87 ? -6.755 0.126 16.300 1.00 96.50 87 GLU A N 1
ATOM 641 C CA . GLU A 1 87 ? -7.369 0.976 17.328 1.00 96.50 87 GLU A CA 1
ATOM 642 C C . GLU A 1 87 ? -6.667 2.334 17.413 1.00 96.50 87 GLU A C 1
ATOM 644 O O . GLU A 1 87 ? -7.332 3.364 17.339 1.00 96.50 87 GLU A O 1
ATOM 649 N N . ALA A 1 88 ? -5.330 2.348 17.444 1.00 95.81 88 ALA A N 1
ATOM 650 C CA . ALA A 1 88 ? -4.560 3.592 17.415 1.00 95.81 88 ALA A CA 1
ATOM 651 C C . ALA A 1 88 ? -4.842 4.415 16.146 1.00 95.81 88 ALA A C 1
ATOM 653 O O . ALA A 1 88 ? -4.964 5.637 16.197 1.00 95.81 88 ALA A O 1
ATOM 654 N N . ALA A 1 89 ? -4.996 3.760 14.994 1.00 95.06 89 ALA A N 1
ATOM 655 C CA . ALA A 1 89 ? -5.360 4.456 13.771 1.00 95.06 89 ALA A CA 1
ATOM 656 C C . ALA A 1 89 ? -6.794 5.005 13.797 1.00 95.06 89 ALA A C 1
ATOM 658 O O . ALA A 1 89 ? -7.028 6.084 13.262 1.00 95.06 89 ALA A O 1
ATOM 659 N N . MET A 1 90 ? -7.739 4.301 14.425 1.00 96.25 90 MET A N 1
ATOM 660 C CA . MET A 1 90 ? -9.101 4.805 14.626 1.00 96.25 90 MET A CA 1
ATOM 661 C C . MET A 1 90 ? -9.134 6.012 15.564 1.00 96.25 90 MET A C 1
ATOM 663 O O . MET A 1 90 ? -9.916 6.930 15.340 1.00 96.25 90 MET A O 1
ATOM 667 N N . GLU A 1 91 ? -8.279 6.035 16.585 1.00 96.88 91 GLU A N 1
ATOM 668 C CA . GLU A 1 91 ? -8.145 7.173 17.497 1.00 96.88 91 GLU A CA 1
ATOM 669 C C . GLU A 1 91 ? -7.595 8.417 16.781 1.00 96.88 91 GLU A C 1
ATOM 671 O O . GLU A 1 91 ? -8.101 9.519 16.979 1.00 96.88 91 GLU A O 1
ATOM 676 N N . VAL A 1 92 ? -6.596 8.243 15.908 1.00 96.12 92 VAL A N 1
ATOM 677 C CA . VAL A 1 92 ? -5.926 9.357 15.213 1.00 96.12 92 VAL A CA 1
ATOM 678 C C . VAL A 1 92 ? -6.685 9.830 13.970 1.00 96.12 92 VAL A C 1
ATOM 680 O O . VAL A 1 92 ? -6.800 11.033 13.739 1.00 96.12 92 VAL A O 1
ATOM 683 N N . TYR A 1 93 ? -7.179 8.905 13.144 1.00 94.81 93 TYR A N 1
ATOM 684 C CA . TYR A 1 93 ? -7.777 9.206 11.835 1.00 94.81 93 TYR A CA 1
ATOM 685 C C . TYR A 1 93 ? -9.302 9.056 11.805 1.00 94.81 93 TYR A C 1
ATOM 687 O O . TYR A 1 93 ? -9.929 9.413 10.807 1.00 94.81 93 TYR A O 1
ATOM 695 N N . GLY A 1 94 ? -9.909 8.541 12.875 1.00 95.50 94 GLY A N 1
ATOM 696 C CA . GLY A 1 94 ? -11.322 8.183 12.899 1.00 95.50 94 GLY A CA 1
ATOM 697 C C . GLY A 1 94 ? -11.615 6.823 12.248 1.00 95.50 94 GLY A C 1
ATOM 698 O O . GLY A 1 94 ? -10.703 6.091 11.846 1.00 95.50 94 GLY A O 1
ATOM 699 N N . PRO A 1 95 ? -12.903 6.446 12.151 1.00 95.00 95 PRO A N 1
ATOM 700 C CA . PRO A 1 95 ? -13.301 5.196 11.517 1.00 95.00 95 PRO A CA 1
ATOM 701 C C . PRO A 1 95 ? -12.913 5.187 10.029 1.00 95.00 95 PRO A C 1
ATOM 703 O O . PRO A 1 95 ? -12.994 6.225 9.362 1.00 95.00 95 PRO A O 1
ATOM 706 N N . PRO A 1 96 ? -12.520 4.025 9.480 1.00 95.50 96 PRO A N 1
ATOM 707 C CA . PRO A 1 96 ? -12.170 3.936 8.076 1.00 95.50 96 PRO A CA 1
ATOM 708 C C . PRO A 1 96 ? -13.395 4.184 7.191 1.00 95.50 96 PRO A C 1
ATOM 710 O O . PRO A 1 96 ? -14.524 3.817 7.519 1.00 95.50 96 PRO A O 1
ATOM 713 N N . ARG A 1 97 ? -13.149 4.804 6.043 1.00 94.94 97 ARG A N 1
ATOM 714 C CA . ARG A 1 97 ? -14.138 5.093 5.008 1.00 94.94 97 ARG A CA 1
ATOM 715 C C . ARG A 1 97 ? -14.028 4.069 3.883 1.00 94.94 97 ARG A C 1
ATOM 717 O O . ARG A 1 97 ? -12.996 3.413 3.711 1.00 94.94 97 ARG A O 1
ATOM 724 N N . ALA A 1 98 ? -15.093 3.953 3.096 1.00 91.12 98 ALA A N 1
ATOM 725 C CA . ALA A 1 98 ? -15.019 3.239 1.830 1.00 91.12 98 ALA A CA 1
ATOM 726 C C . ALA A 1 98 ? -13.968 3.898 0.921 1.00 91.12 98 ALA A C 1
ATOM 728 O O . ALA A 1 98 ? -13.750 5.109 0.980 1.00 91.12 98 ALA A O 1
ATOM 729 N N . ARG A 1 99 ? -13.314 3.077 0.099 1.00 89.50 99 ARG A N 1
ATOM 730 C CA . ARG A 1 99 ? -12.418 3.542 -0.965 1.00 89.50 99 ARG A CA 1
ATOM 731 C C . ARG A 1 99 ? -13.177 4.418 -1.965 1.00 89.50 99 ARG A C 1
ATOM 733 O O . ARG A 1 99 ? -14.358 4.171 -2.214 1.00 89.50 99 ARG A O 1
ATOM 740 N N . ASP A 1 100 ? -12.496 5.401 -2.537 1.00 84.69 100 ASP A N 1
ATOM 741 C CA . ASP A 1 100 ? -13.113 6.313 -3.496 1.00 84.69 100 ASP A CA 1
ATOM 742 C C . ASP A 1 100 ? -13.365 5.582 -4.826 1.00 84.69 100 ASP A C 1
ATOM 744 O O . ASP A 1 100 ? -12.454 5.015 -5.435 1.00 84.69 100 ASP A O 1
ATOM 748 N N . SER A 1 101 ? -14.625 5.553 -5.259 1.00 80.25 101 SER A N 1
ATOM 749 C CA . SER A 1 101 ? -15.038 4.948 -6.526 1.00 80.25 101 SER A CA 1
ATOM 750 C C . SER A 1 101 ? -14.702 5.804 -7.747 1.00 80.25 101 SER A C 1
ATOM 752 O O . SER A 1 101 ? -14.677 5.272 -8.856 1.00 80.25 101 SER A O 1
ATOM 754 N N . GLU A 1 102 ? -14.469 7.106 -7.567 1.00 86.44 102 GLU A N 1
ATOM 755 C CA . GLU A 1 102 ? -14.116 8.029 -8.648 1.00 86.44 102 GLU A CA 1
ATOM 756 C C . GLU A 1 102 ? -12.616 7.995 -8.963 1.00 86.44 102 GLU A C 1
ATOM 758 O O . GLU A 1 102 ? -12.211 8.291 -10.092 1.00 86.44 102 GLU A O 1
ATOM 763 N N . GLN A 1 103 ? -11.772 7.579 -8.009 1.00 86.56 103 GLN A N 1
ATOM 764 C CA . GLN A 1 103 ? -10.356 7.368 -8.293 1.00 86.56 103 GLN A CA 1
ATOM 765 C C . GLN A 1 103 ? -10.150 6.200 -9.251 1.00 86.56 103 GLN A C 1
ATOM 767 O O . GLN A 1 103 ? -10.548 5.059 -8.998 1.00 86.56 103 GLN A O 1
ATOM 772 N N . ARG A 1 104 ? -9.408 6.481 -10.326 1.00 88.12 104 ARG A N 1
ATOM 773 C CA . ARG A 1 104 ? -8.952 5.449 -11.249 1.00 88.12 104 ARG A CA 1
ATOM 774 C C . ARG A 1 104 ? -8.086 4.425 -10.494 1.00 88.12 104 ARG A C 1
ATOM 776 O O . ARG A 1 104 ? -7.146 4.837 -9.812 1.00 88.12 104 ARG A O 1
ATOM 783 N N . PRO A 1 105 ? -8.356 3.116 -10.640 1.00 88.94 105 PRO A N 1
ATOM 784 C CA . PRO A 1 105 ? -7.452 2.072 -10.171 1.00 88.94 105 PRO A CA 1
ATOM 785 C C . PRO A 1 105 ? -6.051 2.267 -10.764 1.00 88.94 105 PRO A C 1
ATOM 787 O O . PRO A 1 105 ? -5.927 2.672 -11.923 1.00 88.94 105 PRO A O 1
ATOM 790 N N . VAL A 1 106 ? -5.015 2.007 -9.968 1.00 90.44 106 VAL A N 1
ATOM 791 C CA . VAL A 1 106 ? -3.627 1.975 -10.445 1.00 90.44 106 VAL A CA 1
ATOM 792 C C . VAL A 1 106 ? -3.090 0.570 -10.259 1.00 90.44 106 VAL A C 1
ATOM 794 O O . VAL A 1 106 ? -3.031 0.078 -9.130 1.00 90.44 106 VAL A O 1
ATOM 797 N N . ASP A 1 107 ? -2.675 -0.043 -11.360 1.00 92.06 107 ASP A N 1
ATOM 798 C CA . ASP A 1 107 ? -2.198 -1.419 -11.392 1.00 92.06 107 ASP A CA 1
ATOM 799 C C . ASP A 1 107 ? -0.687 -1.481 -11.663 1.00 92.06 107 ASP A C 1
ATOM 801 O O . ASP A 1 107 ? -0.043 -0.481 -11.985 1.00 92.06 107 ASP A O 1
ATOM 805 N N . LEU A 1 108 ? -0.075 -2.658 -11.482 1.00 89.50 108 LEU A N 1
ATOM 806 C CA . LEU A 1 108 ? 1.385 -2.807 -11.606 1.00 89.50 108 LEU A CA 1
ATOM 807 C C . LEU A 1 108 ? 1.926 -2.441 -12.989 1.00 89.50 108 LEU A C 1
ATOM 809 O O . LEU A 1 108 ? 3.056 -1.964 -13.080 1.00 89.50 108 LEU A O 1
ATOM 813 N N . ASP A 1 109 ? 1.127 -2.645 -14.034 1.00 86.00 109 ASP A N 1
ATOM 814 C CA . ASP A 1 109 ? 1.500 -2.333 -15.414 1.00 86.00 109 ASP A CA 1
ATOM 815 C C . ASP A 1 109 ? 1.565 -0.817 -15.679 1.00 86.00 109 ASP A C 1
ATOM 817 O O . ASP A 1 109 ? 2.231 -0.381 -16.620 1.00 86.00 109 ASP A O 1
ATOM 821 N N . ASP A 1 110 ? 0.930 -0.003 -14.825 1.00 84.25 110 ASP A N 1
ATOM 822 C CA . ASP A 1 110 ? 0.935 1.459 -14.928 1.00 84.25 110 ASP A CA 1
ATOM 823 C C . ASP A 1 110 ? 2.211 2.097 -14.355 1.00 84.25 110 ASP A C 1
ATOM 825 O O . ASP A 1 110 ? 2.478 3.275 -14.608 1.00 84.25 110 ASP A O 1
ATOM 829 N N . VAL A 1 111 ? 2.996 1.362 -13.556 1.00 85.12 111 VAL A N 1
ATOM 830 C CA . VAL A 1 111 ? 4.104 1.931 -12.775 1.00 85.12 111 VAL A CA 1
ATOM 831 C C . VAL A 1 111 ? 5.457 1.351 -13.159 1.00 85.12 111 VAL A C 1
ATOM 833 O O . VAL A 1 111 ? 5.616 0.152 -13.376 1.00 85.12 111 VAL A O 1
ATOM 836 N N . GLY A 1 112 ? 6.476 2.211 -13.179 1.00 63.47 112 GLY A N 1
ATOM 837 C CA . GLY A 1 112 ? 7.876 1.808 -13.303 1.00 63.47 112 GLY A CA 1
ATOM 838 C C . GLY A 1 112 ? 8.223 1.070 -14.598 1.00 63.47 112 GLY A C 1
ATOM 839 O O . GLY A 1 112 ? 9.037 0.155 -14.548 1.00 63.47 112 GLY A O 1
ATOM 840 N N . ILE A 1 113 ? 7.628 1.438 -15.743 1.00 66.56 113 ILE A N 1
ATOM 841 C CA . ILE A 1 113 ? 8.075 0.929 -17.046 1.00 66.56 113 ILE A CA 1
ATOM 842 C C . ILE A 1 113 ? 8.479 2.076 -18.001 1.00 66.56 113 ILE A C 1
ATOM 844 O O . ILE A 1 113 ? 7.634 2.869 -18.421 1.00 66.56 113 ILE A O 1
ATOM 848 N N . PRO A 1 114 ? 9.754 2.142 -18.433 1.00 56.94 114 PRO A N 1
ATOM 849 C CA . PRO A 1 114 ? 10.261 3.138 -19.384 1.00 56.94 114 PRO A CA 1
ATOM 850 C C . PRO A 1 114 ? 9.798 2.950 -20.854 1.00 56.94 114 PRO A C 1
ATOM 852 O O . PRO A 1 114 ? 10.230 3.661 -21.744 1.00 56.94 114 PRO A O 1
ATOM 855 N N . TRP A 1 115 ? 8.958 1.992 -21.228 1.00 59.50 115 TRP A N 1
ATOM 856 C CA . TRP A 1 115 ? 8.656 1.774 -22.660 1.00 59.50 115 TRP A CA 1
ATOM 857 C C . TRP A 1 115 ? 7.755 2.850 -23.298 1.00 59.50 115 TRP A C 1
ATOM 859 O O . TRP A 1 115 ? 7.776 2.995 -24.520 1.00 59.50 115 TRP A O 1
ATOM 869 N N . ALA A 1 116 ? 7.013 3.642 -22.513 1.00 54.53 116 ALA A N 1
ATOM 870 C CA . ALA A 1 116 ? 6.120 4.680 -23.043 1.00 54.53 116 ALA A CA 1
ATOM 871 C C . ALA A 1 116 ? 6.863 5.757 -23.868 1.00 54.53 116 ALA A C 1
ATOM 873 O O . ALA A 1 116 ? 6.321 6.260 -24.853 1.00 54.53 116 ALA A O 1
ATOM 874 N N . TRP A 1 117 ? 8.129 6.064 -23.546 1.00 54.94 117 TRP A N 1
ATOM 875 C CA . TRP A 1 117 ? 8.953 6.984 -24.350 1.00 54.94 117 TRP A CA 1
ATOM 876 C C . TRP A 1 117 ? 9.600 6.312 -25.574 1.00 54.94 117 TRP A C 1
ATOM 878 O O . TRP A 1 117 ? 9.782 6.959 -26.611 1.00 54.94 117 TRP A O 1
ATOM 888 N N . TRP A 1 118 ? 9.864 5.002 -25.528 1.00 50.88 118 TRP A N 1
ATOM 889 C CA . TRP A 1 118 ? 10.356 4.250 -26.693 1.00 50.88 118 TRP A CA 1
ATOM 890 C C . TRP A 1 118 ? 9.251 3.949 -27.718 1.00 50.88 118 TRP A C 1
ATOM 892 O O . TRP A 1 118 ? 9.496 4.031 -28.922 1.00 50.88 118 TRP A O 1
ATOM 902 N N . ALA A 1 119 ? 8.017 3.688 -27.277 1.00 57.47 119 ALA A N 1
ATOM 903 C CA . ALA A 1 119 ? 6.869 3.481 -28.164 1.00 57.47 119 ALA A CA 1
ATOM 904 C C . ALA A 1 119 ? 6.538 4.741 -28.987 1.00 57.47 119 ALA A C 1
ATOM 906 O O . ALA A 1 119 ? 6.300 4.649 -30.193 1.00 57.47 119 ALA A O 1
ATOM 907 N N . ALA A 1 120 ? 6.628 5.929 -28.375 1.00 55.31 120 ALA A N 1
ATOM 908 C CA . ALA A 1 120 ? 6.513 7.201 -29.092 1.00 55.31 120 ALA A CA 1
ATOM 909 C C . ALA A 1 120 ? 7.621 7.378 -30.156 1.00 55.31 120 ALA A C 1
ATOM 911 O O . ALA A 1 120 ? 7.377 7.915 -31.239 1.00 55.31 120 ALA A O 1
ATOM 912 N N . SER A 1 121 ? 8.826 6.865 -29.888 1.00 58.25 121 SER A N 1
ATOM 913 C CA . SER A 1 121 ? 9.973 6.958 -30.803 1.00 58.25 121 SER A CA 1
ATOM 914 C C . SER A 1 121 ? 9.825 6.067 -32.047 1.00 58.25 121 SER A C 1
ATOM 916 O O . SER A 1 121 ? 10.199 6.475 -33.151 1.00 58.25 121 SER A O 1
ATOM 918 N N . LEU A 1 122 ? 9.228 4.876 -31.920 1.00 57.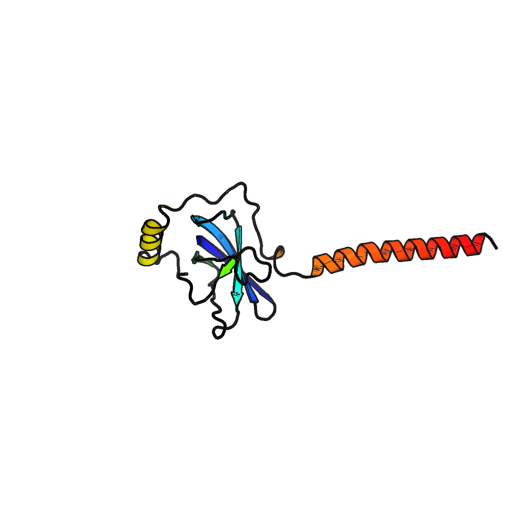19 122 LEU A N 1
ATOM 919 C CA . LEU A 1 122 ? 8.996 3.981 -33.064 1.00 57.19 122 LEU A CA 1
ATOM 920 C C . LEU A 1 122 ? 7.950 4.536 -34.045 1.00 57.19 122 LEU A C 1
ATOM 922 O O . LEU A 1 122 ? 8.146 4.446 -35.259 1.00 57.19 122 LEU A O 1
ATOM 926 N N . ALA A 1 123 ? 6.893 5.186 -33.546 1.00 57.97 123 ALA A N 1
ATOM 927 C CA . ALA A 1 123 ? 5.892 5.830 -34.399 1.00 57.97 123 ALA A CA 1
ATOM 928 C C . ALA A 1 123 ? 6.476 7.019 -35.191 1.00 57.97 123 ALA A C 1
ATOM 930 O O . ALA A 1 123 ? 6.207 7.167 -36.385 1.00 57.97 123 ALA A O 1
ATOM 931 N N . GLY A 1 124 ? 7.331 7.834 -34.559 1.00 59.41 124 GLY A N 1
ATOM 932 C CA . GLY A 1 124 ? 7.997 8.962 -35.222 1.00 59.41 124 GLY A CA 1
ATOM 933 C C . GLY A 1 124 ? 8.999 8.531 -36.300 1.00 59.41 124 GLY A C 1
ATOM 934 O O . GLY A 1 124 ? 9.074 9.141 -37.368 1.00 59.41 124 GLY A O 1
ATOM 935 N N . THR A 1 125 ? 9.728 7.437 -36.066 1.00 61.94 125 THR A N 1
ATOM 936 C CA . THR A 1 125 ? 10.774 6.960 -36.988 1.00 61.94 125 THR A CA 1
ATOM 937 C C . THR A 1 125 ? 10.187 6.413 -38.297 1.00 61.94 125 THR A C 1
ATOM 939 O O . THR A 1 125 ? 10.718 6.691 -39.375 1.00 61.94 125 THR A O 1
ATOM 942 N N . ALA A 1 126 ? 9.050 5.708 -38.243 1.00 68.88 126 ALA A N 1
ATOM 943 C CA . ALA A 1 126 ? 8.382 5.176 -39.436 1.00 68.88 126 ALA A CA 1
ATOM 944 C C . ALA A 1 126 ? 7.902 6.285 -40.397 1.00 68.88 126 ALA A C 1
ATOM 946 O O . ALA A 1 126 ? 8.025 6.156 -41.618 1.00 68.88 126 ALA A O 1
ATOM 947 N N . LEU A 1 127 ? 7.424 7.409 -39.851 1.00 72.69 127 LEU A N 1
ATOM 948 C CA . LEU A 1 127 ? 6.987 8.576 -40.624 1.00 72.69 127 LEU A CA 1
ATOM 949 C C . LEU A 1 127 ? 8.152 9.266 -41.348 1.00 72.69 127 LEU A C 1
ATOM 951 O O . LEU A 1 127 ? 8.026 9.622 -42.521 1.00 72.69 127 LEU A O 1
ATOM 955 N N . ILE A 1 128 ? 9.308 9.400 -40.690 1.00 77.00 128 ILE A N 1
ATOM 956 C CA . ILE A 1 128 ? 10.505 10.013 -41.289 1.00 77.00 128 ILE A CA 1
ATOM 957 C C . ILE A 1 128 ? 11.034 9.161 -42.451 1.00 77.00 128 ILE A C 1
ATOM 959 O O . ILE A 1 128 ? 11.347 9.698 -43.516 1.00 77.00 128 ILE A O 1
ATOM 963 N N . VAL A 1 129 ? 11.084 7.834 -42.290 1.00 79.69 129 VAL A N 1
ATOM 964 C CA . VAL A 1 129 ? 11.542 6.918 -43.351 1.00 79.69 129 VAL A CA 1
ATOM 965 C C . VAL A 1 129 ? 10.605 6.957 -44.563 1.00 79.69 129 VAL A C 1
ATOM 967 O O . VAL A 1 129 ? 11.079 7.023 -45.699 1.00 79.69 129 VAL A O 1
ATOM 970 N N . ALA A 1 130 ? 9.287 6.989 -44.346 1.00 79.25 130 ALA A N 1
ATOM 971 C CA . ALA A 1 130 ? 8.307 7.081 -45.428 1.00 79.25 130 ALA A CA 1
ATOM 972 C C . ALA A 1 130 ? 8.415 8.404 -46.211 1.00 79.25 130 ALA A C 1
ATOM 974 O O . ALA A 1 130 ? 8.388 8.399 -47.445 1.00 79.25 130 ALA A O 1
ATOM 975 N N . LEU A 1 131 ? 8.605 9.532 -45.515 1.00 81.62 131 LEU A N 1
ATOM 976 C CA . LEU A 1 131 ? 8.791 10.843 -46.146 1.00 81.62 131 LEU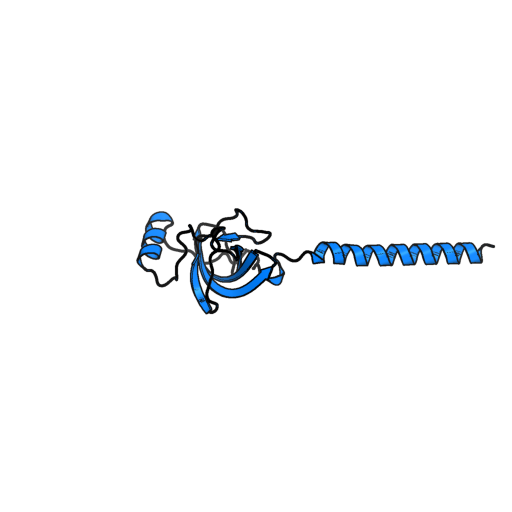 A CA 1
ATOM 977 C C . LEU A 1 131 ? 10.107 10.925 -46.933 1.00 81.62 131 LEU A C 1
ATOM 979 O O . LEU A 1 131 ? 10.119 11.424 -48.061 1.00 81.62 131 LEU A O 1
ATOM 983 N N . ALA A 1 132 ? 11.202 10.385 -46.389 1.00 82.00 132 ALA A N 1
ATOM 984 C CA . ALA A 1 132 ? 12.491 10.336 -47.076 1.00 82.00 132 ALA A CA 1
ATOM 985 C C . ALA A 1 132 ? 12.436 9.457 -48.339 1.00 82.00 132 ALA A C 1
ATOM 987 O O . ALA A 1 132 ? 12.904 9.869 -49.404 1.00 82.00 132 ALA A O 1
ATOM 988 N N . ALA A 1 133 ? 11.812 8.278 -48.254 1.00 81.75 133 ALA A N 1
ATOM 989 C CA . ALA A 1 133 ? 11.624 7.386 -49.397 1.00 81.75 133 ALA A CA 1
ATOM 990 C C . ALA A 1 133 ? 10.742 8.025 -50.485 1.00 81.75 133 ALA A C 1
ATOM 992 O O . ALA A 1 133 ? 11.087 7.979 -51.670 1.00 81.75 133 ALA A O 1
ATOM 993 N N . GLY A 1 134 ? 9.649 8.688 -50.089 1.00 82.31 134 GLY A N 1
ATOM 994 C CA . GLY A 1 134 ? 8.775 9.429 -51.000 1.00 82.31 134 GLY A CA 1
ATOM 995 C C . GLY A 1 134 ? 9.504 10.561 -51.729 1.00 82.31 134 GLY A C 1
ATOM 996 O O . GLY A 1 134 ? 9.390 10.687 -52.951 1.00 82.31 134 GLY A O 1
ATOM 997 N N . TRP A 1 135 ? 10.323 11.335 -51.012 1.00 79.88 135 TRP A N 1
ATOM 998 C CA . TRP A 1 135 ? 11.101 12.432 -51.591 1.00 79.88 135 TRP A CA 1
ATOM 999 C C . TRP A 1 135 ? 12.167 11.944 -52.582 1.00 79.88 135 TRP A C 1
ATOM 1001 O O . TRP A 1 135 ? 12.296 12.490 -53.682 1.00 79.88 135 TRP A O 1
ATOM 1011 N N . ILE A 1 136 ? 12.894 10.872 -52.246 1.00 82.81 136 ILE A N 1
ATOM 1012 C CA . ILE A 1 136 ? 13.900 10.265 -53.134 1.00 82.81 136 ILE A CA 1
ATOM 1013 C C . ILE A 1 136 ? 13.247 9.734 -54.417 1.00 82.81 136 ILE A C 1
ATOM 1015 O O . ILE A 1 136 ? 13.765 9.962 -55.515 1.00 82.81 136 ILE A O 1
ATOM 1019 N N . HIS A 1 137 ? 12.095 9.069 -54.302 1.00 76.62 137 HIS A N 1
ATOM 1020 C CA . HIS A 1 137 ? 11.358 8.546 -55.455 1.00 76.62 137 HIS A CA 1
ATOM 1021 C C . HIS A 1 137 ? 10.848 9.662 -56.372 1.00 76.62 137 HIS A C 1
ATOM 1023 O O . HIS A 1 137 ? 10.999 9.596 -57.594 1.00 76.62 137 HIS A O 1
ATOM 1029 N N . GLN A 1 138 ? 10.312 10.737 -55.791 1.00 78.88 138 GLN A N 1
ATOM 1030 C CA . GLN A 1 138 ? 9.828 11.889 -56.548 1.00 78.88 138 GLN A CA 1
ATOM 1031 C C . GLN A 1 138 ? 10.967 12.621 -57.272 1.00 78.88 138 GLN A C 1
ATOM 1033 O O . GLN A 1 138 ? 10.802 13.052 -58.414 1.00 78.88 138 GLN A O 1
ATOM 1038 N N . ARG A 1 139 ? 12.147 12.715 -56.646 1.00 79.25 139 ARG A N 1
ATOM 1039 C CA . ARG A 1 13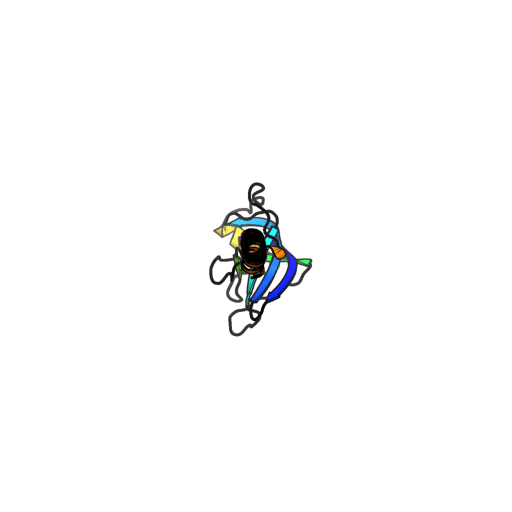9 ? 13.336 13.336 -57.244 1.00 79.25 139 ARG A CA 1
ATOM 1040 C C . ARG A 1 139 ? 13.909 12.513 -58.400 1.00 79.25 139 ARG A C 1
ATOM 1042 O O . ARG A 1 139 ? 14.403 13.099 -59.357 1.00 79.25 139 ARG A O 1
ATOM 1049 N N . ARG A 1 140 ? 13.808 11.179 -58.339 1.00 74.44 140 ARG A N 1
ATOM 1050 C CA . ARG A 1 140 ? 14.191 10.279 -59.443 1.00 74.44 140 ARG A CA 1
ATOM 1051 C C . ARG A 1 140 ? 13.234 10.337 -60.631 1.00 74.44 140 ARG A C 1
ATOM 1053 O O . ARG A 1 140 ? 13.696 10.194 -61.748 1.00 74.44 140 ARG A O 1
ATOM 1060 N N . ARG A 1 141 ? 11.934 10.565 -60.412 1.00 73.75 141 ARG A N 1
ATOM 1061 C CA . ARG A 1 141 ? 10.940 10.686 -61.500 1.00 73.75 141 ARG A CA 1
ATOM 1062 C C . ARG A 1 141 ? 10.947 12.034 -62.230 1.00 73.75 141 ARG A C 1
ATOM 1064 O O . ARG A 1 141 ? 10.320 12.149 -63.274 1.00 73.75 141 ARG A O 1
ATOM 1071 N N . ARG A 1 142 ? 11.572 13.064 -61.651 1.00 65.50 142 ARG A N 1
ATOM 1072 C CA . ARG A 1 142 ? 11.660 14.423 -62.223 1.00 65.50 142 ARG A CA 1
ATOM 1073 C C . ARG A 1 142 ? 12.977 14.699 -62.968 1.00 65.50 142 ARG A C 1
ATOM 1075 O O . ARG A 1 142 ? 13.172 15.823 -63.419 1.00 65.50 142 ARG A O 1
ATOM 1082 N N . ARG A 1 143 ? 13.879 13.720 -63.038 1.00 52.34 143 ARG A N 1
ATOM 1083 C CA . ARG A 1 143 ? 15.057 13.716 -63.916 1.00 52.34 143 ARG A CA 1
ATOM 1084 C C . ARG A 1 143 ? 14.789 12.781 -65.080 1.00 52.34 143 ARG A C 1
ATOM 1086 O O . ARG A 1 143 ? 15.312 13.087 -66.167 1.00 52.34 143 ARG A O 1
#

Radius of gyration: 22.48 Å; chains: 1; bounding box: 35×27×82 Å

InterPro domains:
  IPR008993 Tissue inhibitor of metalloproteinases-like, OB-fold [G3DSA:2.40.50.120] (3-94)
  IPR008993 Tissue inhibitor of metalloproteinases-like, OB-fold [SSF50242] (14-83)

pLDDT: mean 87.43, std 12.26, range [50.88, 98.5]

Organism: NCBI:txid37915